Protein AF-A0AAP9A180-F1 (afdb_monomer_lite)

pLDDT: mean 76.12, std 15.97, range [44.28, 93.94]

Secondary structure (DSSP, 8-state):
------------HHHHHHPPP-SS-EEEEEETTEEEEE-TTS-EEEEPPPP--------------

Structure (mmCIF, N/CA/C/O backbone):
data_AF-A0AAP9A180-F1
#
_entry.id   AF-A0AAP9A180-F1
#
loop_
_atom_site.group_PDB
_atom_site.id
_atom_site.type_symbol
_atom_site.label_atom_id
_atom_site.label_alt_id
_atom_site.label_comp_id
_atom_site.label_asym_id
_atom_site.label_entity_id
_atom_site.label_seq_id
_atom_site.pdbx_PDB_ins_code
_atom_site.Cartn_x
_atom_site.Cartn_y
_atom_site.Cartn_z
_atom_site.occupancy
_atom_site.B_iso_or_equiv
_atom_site.auth_seq_id
_atom_site.auth_comp_id
_atom_site.auth_asym_id
_atom_site.auth_atom_id
_atom_site.pdbx_PDB_model_num
ATOM 1 N N . MET A 1 1 ? -8.508 -23.436 5.295 1.00 44.28 1 MET A N 1
ATOM 2 C CA . MET A 1 1 ? -7.655 -23.158 6.465 1.00 44.28 1 MET A CA 1
ATOM 3 C C . MET A 1 1 ? -6.287 -22.800 5.920 1.00 44.28 1 MET A C 1
ATOM 5 O O . MET A 1 1 ? -5.694 -23.625 5.248 1.00 44.28 1 MET A O 1
ATOM 9 N N . TYR A 1 2 ? -5.959 -21.513 6.048 1.00 52.12 2 TYR A N 1
ATOM 10 C CA . TYR A 1 2 ? -4.702 -20.807 5.782 1.00 52.12 2 TYR A CA 1
ATOM 11 C C . TYR A 1 2 ? -3.600 -21.603 5.083 1.00 52.12 2 TYR A C 1
ATOM 13 O O . TYR A 1 2 ? -3.054 -22.499 5.705 1.00 52.12 2 TYR A O 1
ATOM 21 N N . LEU A 1 3 ? -3.275 -21.230 3.837 1.00 56.28 3 LEU A N 1
ATOM 22 C CA . LEU A 1 3 ? -1.926 -21.237 3.243 1.00 56.28 3 LEU A CA 1
ATOM 23 C C . LEU A 1 3 ? -2.036 -20.945 1.733 1.00 56.28 3 LEU A C 1
ATOM 25 O O . LEU A 1 3 ? -1.968 -21.837 0.897 1.00 56.28 3 LEU A O 1
ATOM 29 N N . CYS A 1 4 ? -2.171 -19.672 1.365 1.00 48.47 4 CYS A N 1
ATOM 30 C CA . CYS A 1 4 ? -1.485 -19.181 0.174 1.00 48.47 4 CYS A CA 1
ATOM 31 C C . CYS A 1 4 ? -0.532 -18.097 0.666 1.00 48.47 4 CYS A C 1
ATOM 33 O O . CYS A 1 4 ? -0.907 -16.982 1.016 1.00 48.47 4 CYS A O 1
ATOM 35 N N . HIS A 1 5 ? 0.707 -18.540 0.840 1.00 46.59 5 HIS A N 1
ATOM 36 C CA . HIS A 1 5 ? 1.907 -17.728 0.885 1.00 46.59 5 HIS A CA 1
ATOM 37 C C . HIS A 1 5 ? 1.690 -16.482 0.025 1.00 46.59 5 HIS A C 1
ATOM 39 O O . HIS A 1 5 ? 1.490 -16.644 -1.172 1.00 46.59 5 HIS A O 1
ATOM 45 N N . VAL A 1 6 ? 1.636 -15.298 0.641 1.00 52.12 6 VAL A N 1
ATOM 46 C CA . VAL A 1 6 ? 1.528 -13.994 -0.029 1.00 52.12 6 VAL A CA 1
ATOM 47 C C . VAL A 1 6 ? 2.557 -13.947 -1.156 1.00 52.12 6 VAL A C 1
ATOM 49 O O . VAL A 1 6 ? 3.738 -13.728 -0.878 1.00 52.12 6 VAL A O 1
ATOM 52 N N . PRO A 1 7 ? 2.169 -14.178 -2.423 1.00 50.00 7 PRO A N 1
ATOM 53 C CA . PRO A 1 7 ? 3.040 -13.818 -3.511 1.00 50.00 7 PRO A CA 1
ATOM 54 C C . PRO A 1 7 ? 2.999 -12.291 -3.552 1.00 50.00 7 PRO A C 1
ATOM 56 O O . PRO A 1 7 ? 2.060 -11.661 -3.053 1.00 50.00 7 PRO A O 1
ATOM 59 N N . LEU A 1 8 ? 4.011 -11.684 -4.145 1.00 56.44 8 LEU A N 1
ATOM 60 C CA . LEU A 1 8 ? 4.047 -10.266 -4.492 1.00 56.44 8 LEU A CA 1
ATOM 61 C C . LEU A 1 8 ? 2.990 -9.973 -5.583 1.00 56.44 8 LEU A C 1
ATOM 63 O O . LEU A 1 8 ? 3.324 -9.537 -6.678 1.00 56.44 8 LEU A O 1
ATOM 67 N N . LEU A 1 9 ? 1.730 -10.339 -5.330 1.00 68.00 9 LEU A N 1
ATOM 68 C CA . LEU A 1 9 ? 0.618 -10.224 -6.252 1.00 68.00 9 LEU A CA 1
ATOM 69 C C . LEU A 1 9 ? 0.317 -8.743 -6.455 1.00 68.00 9 LEU A C 1
ATOM 71 O O . LEU A 1 9 ? 0.277 -8.003 -5.465 1.00 68.00 9 LEU A O 1
ATOM 75 N N . PRO A 1 10 ? 0.040 -8.336 -7.703 1.00 70.38 10 PRO A N 1
ATOM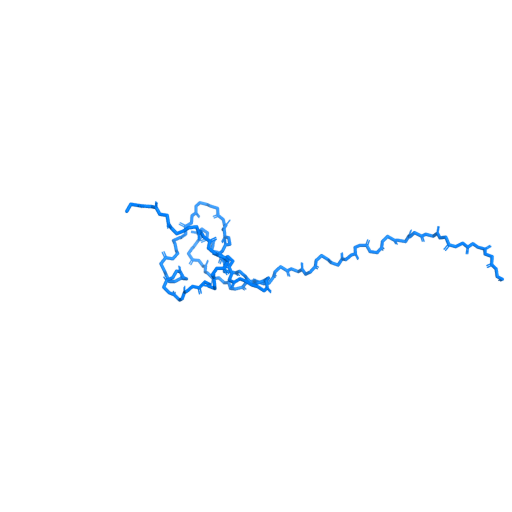 76 C CA . PRO A 1 10 ? -0.481 -7.010 -7.965 1.00 70.38 10 PRO A CA 1
ATOM 77 C C . PRO A 1 10 ? -1.729 -6.779 -7.112 1.00 70.38 10 PRO A C 1
ATOM 79 O O . PRO A 1 10 ? -2.572 -7.668 -6.914 1.00 70.38 10 PRO A O 1
ATOM 82 N N . LEU A 1 11 ? -1.819 -5.579 -6.561 1.00 80.69 11 LEU A N 1
ATOM 83 C CA . LEU A 1 11 ? -2.899 -5.146 -5.705 1.00 80.69 11 LEU A CA 1
ATOM 84 C C . LEU A 1 11 ? -4.193 -5.164 -6.518 1.00 80.69 11 LEU A C 1
ATOM 86 O O . LE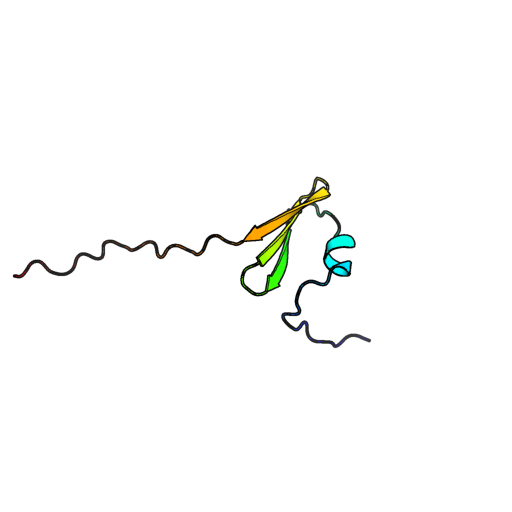U A 1 11 ? -4.432 -4.365 -7.419 1.00 80.69 11 LEU A O 1
ATOM 90 N N . SER A 1 12 ? -5.068 -6.109 -6.190 1.00 83.31 12 SER A N 1
ATOM 91 C CA . SER A 1 12 ? -6.348 -6.233 -6.880 1.00 83.31 12 SER A CA 1
ATOM 92 C C . SER A 1 12 ? -7.251 -5.030 -6.576 1.00 83.31 12 SER A C 1
ATOM 94 O O . SER A 1 12 ? -7.283 -4.545 -5.444 1.00 83.31 12 SER A O 1
ATOM 96 N N . ASP A 1 13 ? -8.072 -4.599 -7.541 1.00 82.94 13 ASP A N 1
ATOM 97 C CA . ASP A 1 13 ? -9.041 -3.498 -7.359 1.00 82.94 13 ASP A CA 1
ATOM 98 C C . ASP A 1 13 ? -9.931 -3.701 -6.112 1.00 82.94 13 ASP A C 1
ATOM 100 O O . ASP A 1 13 ? -10.149 -2.772 -5.329 1.00 82.94 13 ASP A O 1
ATOM 104 N N . ALA A 1 14 ? -10.352 -4.942 -5.850 1.00 86.06 14 ALA A N 1
ATOM 105 C CA . ALA A 1 14 ? -11.110 -5.294 -4.652 1.00 86.06 14 ALA A CA 1
ATOM 106 C C . ALA A 1 14 ? -10.344 -4.987 -3.350 1.00 86.06 14 ALA A C 1
ATOM 108 O O . ALA A 1 14 ? -10.929 -4.470 -2.395 1.00 86.06 14 ALA A O 1
ATOM 109 N N . ALA A 1 15 ? -9.034 -5.248 -3.306 1.00 84.50 15 ALA A N 1
ATOM 110 C CA . ALA A 1 15 ? -8.190 -4.927 -2.158 1.00 84.50 15 ALA A CA 1
ATOM 111 C C . ALA A 1 15 ? -8.077 -3.405 -1.962 1.00 84.50 15 ALA A C 1
ATOM 113 O O . ALA A 1 15 ? -8.235 -2.914 -0.844 1.00 84.50 15 ALA A O 1
ATOM 114 N N . CYS A 1 16 ? -7.922 -2.637 -3.046 1.00 86.06 16 CYS A N 1
ATOM 115 C CA . CYS A 1 16 ? -7.901 -1.169 -3.006 1.00 86.06 16 CYS A CA 1
ATOM 116 C C . CYS A 1 16 ? -9.202 -0.585 -2.433 1.00 86.06 16 CYS A C 1
ATOM 118 O O . CYS A 1 16 ? -9.184 0.314 -1.576 1.00 86.06 16 CYS A O 1
ATOM 120 N N . ARG A 1 17 ? -10.350 -1.104 -2.884 1.00 86.56 17 ARG A N 1
ATOM 121 C CA . ARG A 1 17 ? -11.678 -0.643 -2.450 1.00 86.56 17 ARG A CA 1
ATOM 122 C C . ARG A 1 17 ? -11.958 -0.999 -0.996 1.00 86.56 17 ARG A C 1
ATOM 124 O O . ARG A 1 17 ? -12.366 -0.127 -0.230 1.00 86.56 17 ARG A O 1
ATOM 131 N N . THR A 1 18 ? -11.670 -2.237 -0.601 1.00 89.75 18 THR A N 1
ATOM 132 C CA . THR A 1 18 ? -11.946 -2.748 0.753 1.00 89.75 18 THR A CA 1
ATOM 133 C C . THR A 1 18 ? -10.966 -2.248 1.813 1.00 89.75 18 THR A C 1
ATOM 135 O O . THR A 1 18 ? -11.263 -2.346 3.006 1.00 89.75 18 THR A O 1
ATOM 138 N N . ALA A 1 19 ? -9.829 -1.671 1.414 1.00 88.31 19 ALA A N 1
ATOM 139 C CA . ALA A 1 19 ? -8.840 -1.157 2.347 1.00 88.31 19 ALA A CA 1
ATOM 140 C C . ALA A 1 19 ? -9.432 -0.091 3.285 1.00 88.31 19 ALA A C 1
ATOM 142 O O . ALA A 1 19 ? -9.933 0.947 2.838 1.00 88.31 19 ALA A O 1
ATOM 143 N N . LYS A 1 20 ? -9.370 -0.349 4.595 1.00 88.88 20 LYS A N 1
ATOM 144 C CA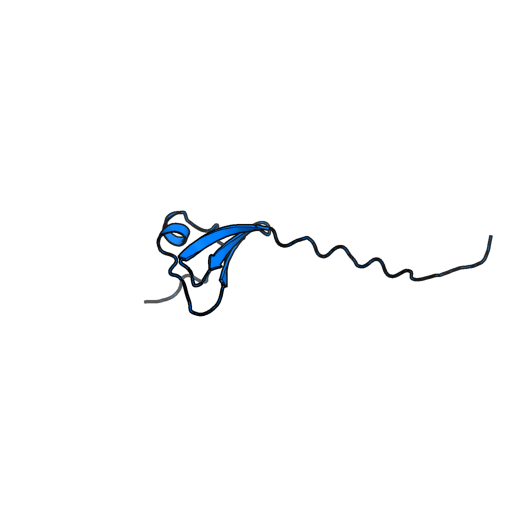 . LYS A 1 20 ? -9.933 0.531 5.625 1.00 88.88 20 LYS A CA 1
ATOM 145 C C . LYS A 1 20 ? -8.876 1.484 6.179 1.00 88.88 20 LYS A C 1
ATOM 147 O O . LYS A 1 20 ? -7.727 1.067 6.343 1.00 88.88 20 LYS A O 1
ATOM 152 N N . PRO A 1 21 ? -9.238 2.730 6.510 1.00 91.44 21 PRO A N 1
ATOM 153 C CA . PRO A 1 21 ? -8.363 3.621 7.260 1.00 91.44 21 PRO A CA 1
ATOM 154 C C . PRO A 1 21 ? -7.946 2.981 8.582 1.00 91.44 21 PRO A C 1
ATOM 156 O O . PRO A 1 21 ? -8.725 2.262 9.209 1.00 91.44 21 PRO A O 1
ATOM 159 N N . LYS A 1 22 ? -6.704 3.228 8.983 1.00 91.56 22 LYS A N 1
ATOM 160 C CA . LYS A 1 22 ? -6.158 2.829 10.283 1.00 91.56 22 LYS A CA 1
ATOM 161 C C . LYS A 1 22 ? -5.720 4.082 11.030 1.00 91.56 22 LYS A C 1
ATOM 163 O O . LYS A 1 22 ? -5.588 5.136 10.418 1.00 91.56 22 LYS A O 1
ATOM 168 N N . ASP A 1 23 ? -5.437 3.937 12.321 1.00 92.06 23 ASP A N 1
ATOM 169 C CA . ASP A 1 23 ? -4.907 5.014 13.170 1.00 92.06 23 ASP A CA 1
ATOM 170 C C . ASP A 1 23 ? -3.651 5.678 12.574 1.00 92.06 23 ASP A C 1
ATOM 172 O O . ASP A 1 23 ? -3.453 6.886 12.677 1.00 92.06 23 ASP A O 1
ATOM 176 N N . ARG A 1 24 ? -2.836 4.897 11.851 1.00 90.75 24 ARG A N 1
ATOM 177 C CA . ARG A 1 24 ? -1.628 5.375 11.175 1.00 90.75 24 ARG A CA 1
ATOM 178 C C . ARG A 1 24 ? -1.700 5.167 9.663 1.00 90.75 24 ARG A C 1
ATOM 180 O O . ARG A 1 24 ? -2.259 4.158 9.218 1.00 90.75 24 ARG A O 1
ATOM 187 N N . PRO A 1 25 ? -1.101 6.075 8.868 1.00 91.62 25 PRO A N 1
ATOM 188 C CA . PRO A 1 25 ? -0.972 5.880 7.433 1.00 91.62 25 PRO A CA 1
ATOM 189 C C . PRO A 1 25 ? -0.227 4.583 7.117 1.00 91.62 25 PRO A C 1
ATOM 191 O O . PRO A 1 25 ? 0.799 4.293 7.733 1.00 91.62 25 PRO A O 1
ATOM 194 N N . TYR A 1 26 ? -0.716 3.827 6.139 1.00 92.44 26 TYR A N 1
ATOM 195 C CA . TYR A 1 26 ? -0.055 2.605 5.680 1.00 92.44 26 TYR A CA 1
ATOM 196 C C . TYR A 1 26 ? -0.137 2.466 4.160 1.00 92.44 26 TYR A C 1
ATOM 198 O O . TYR A 1 26 ? -1.037 3.016 3.522 1.00 92.44 26 TYR A O 1
ATOM 206 N N . GLY A 1 27 ? 0.838 1.760 3.590 1.00 89.81 27 GLY A N 1
ATOM 207 C CA . GLY A 1 27 ? 0.934 1.492 2.159 1.00 89.81 27 GLY A CA 1
ATOM 208 C C . GLY A 1 27 ? 0.529 0.061 1.823 1.00 89.81 27 GLY A C 1
ATOM 209 O O . GLY A 1 27 ? 0.918 -0.867 2.531 1.00 89.81 27 GLY A O 1
ATOM 210 N N . LEU A 1 28 ? -0.224 -0.113 0.739 1.00 89.44 28 LEU A N 1
ATOM 211 C CA . LEU A 1 28 ? -0.432 -1.406 0.087 1.00 89.44 28 LEU A CA 1
ATOM 212 C C . LEU A 1 28 ? 0.403 -1.443 -1.191 1.00 89.44 28 LEU A C 1
ATOM 214 O O . LEU A 1 28 ? 0.152 -0.652 -2.095 1.00 89.44 28 LEU A O 1
ATOM 218 N N . PHE A 1 29 ? 1.411 -2.310 -1.244 1.00 87.62 29 PHE A N 1
ATOM 219 C CA . PHE A 1 29 ? 2.291 -2.432 -2.405 1.00 87.62 29 PHE A CA 1
ATOM 220 C C . PHE A 1 29 ? 1.595 -3.174 -3.546 1.00 87.62 29 PHE A C 1
ATOM 222 O O . PHE A 1 29 ? 0.936 -4.183 -3.311 1.00 87.62 29 PHE A O 1
ATOM 229 N N . ASP A 1 30 ? 1.766 -2.654 -4.757 1.00 83.19 30 ASP A N 1
ATOM 230 C CA . ASP A 1 30 ? 1.206 -3.188 -6.005 1.00 83.19 30 ASP A CA 1
ATOM 231 C C . ASP A 1 30 ? 2.273 -3.873 -6.882 1.00 83.19 30 ASP A C 1
ATOM 233 O O . ASP A 1 30 ? 1.954 -4.499 -7.883 1.00 83.19 30 ASP A O 1
ATOM 237 N N . GLY A 1 31 ? 3.546 -3.800 -6.479 1.00 80.00 31 GLY A N 1
ATOM 238 C CA . GLY A 1 31 ? 4.688 -4.187 -7.315 1.00 80.00 31 GLY A CA 1
ATOM 239 C C . GLY A 1 31 ? 5.332 -2.971 -7.984 1.00 80.00 31 GLY A C 1
ATOM 240 O O . GLY A 1 31 ? 4.861 -1.851 -7.809 1.00 80.00 31 GLY A O 1
ATOM 241 N N . ASP A 1 32 ? 6.474 -3.165 -8.651 1.00 77.69 32 ASP A N 1
ATOM 242 C CA . ASP A 1 32 ? 7.204 -2.132 -9.419 1.00 77.69 32 ASP A CA 1
ATOM 243 C C . ASP A 1 32 ? 7.485 -0.804 -8.687 1.00 77.69 32 ASP A C 1
ATOM 245 O O . ASP A 1 32 ? 7.667 0.255 -9.288 1.00 77.69 32 ASP A O 1
ATOM 249 N N . GLY A 1 33 ? 7.536 -0.837 -7.353 1.00 81.25 33 GLY A N 1
ATOM 250 C CA . GLY A 1 33 ? 7.682 0.375 -6.554 1.00 81.25 33 GLY A CA 1
ATOM 251 C C . GLY A 1 33 ? 6.447 1.281 -6.594 1.00 81.25 33 GLY A C 1
ATOM 252 O O . GLY A 1 33 ? 6.569 2.474 -6.361 1.00 81.25 33 GLY A O 1
ATOM 253 N N . LEU A 1 34 ? 5.251 0.762 -6.856 1.00 87.12 34 LEU A N 1
ATOM 254 C CA . LEU A 1 34 ? 3.992 1.475 -6.674 1.00 87.12 34 LEU A CA 1
ATOM 255 C C . LEU A 1 34 ? 3.301 0.989 -5.397 1.00 87.12 34 LEU A C 1
ATOM 257 O O . LEU A 1 34 ? 3.278 -0.204 -5.085 1.00 87.12 34 LEU A O 1
ATOM 261 N N . PHE A 1 35 ? 2.730 1.917 -4.631 1.00 90.31 35 PHE A N 1
ATOM 262 C CA . PHE A 1 35 ? 1.893 1.565 -3.491 1.00 90.31 35 PHE A CA 1
ATOM 263 C C . PHE A 1 35 ? 0.724 2.531 -3.307 1.00 90.31 35 PHE A C 1
ATOM 265 O O . PHE A 1 35 ? 0.816 3.733 -3.573 1.00 90.31 35 PHE A O 1
ATOM 272 N N . LEU A 1 36 ? -0.389 2.009 -2.800 1.00 91.62 36 LEU A N 1
ATOM 273 C CA . LEU A 1 36 ? -1.548 2.794 -2.404 1.00 91.62 36 LEU A CA 1
ATOM 274 C C . LEU A 1 36 ? -1.380 3.246 -0.950 1.00 91.62 36 LEU A C 1
ATOM 276 O O . LEU A 1 36 ? -1.399 2.423 -0.036 1.00 91.62 36 LEU A O 1
ATOM 280 N N . LEU A 1 37 ? -1.234 4.552 -0.721 1.00 92.94 37 LEU A N 1
ATOM 281 C CA . LEU A 1 37 ? -1.199 5.134 0.619 1.00 92.94 37 LEU A CA 1
ATOM 282 C C . LEU A 1 37 ? -2.622 5.367 1.127 1.00 92.94 37 LEU A C 1
ATOM 284 O O . LEU A 1 37 ? -3.395 6.104 0.509 1.00 92.94 37 LEU A O 1
ATOM 288 N N . ILE A 1 38 ? -2.934 4.803 2.289 1.00 93.75 38 ILE A N 1
ATOM 289 C CA . ILE A 1 38 ? -4.223 4.961 2.961 1.00 93.75 38 ILE A CA 1
ATOM 290 C C . ILE A 1 38 ? -4.006 5.808 4.206 1.00 93.75 38 ILE A C 1
ATOM 292 O O . ILE A 1 38 ? -3.236 5.442 5.094 1.00 93.75 38 ILE A O 1
ATOM 296 N N . GLN A 1 39 ? -4.667 6.960 4.253 1.00 93.94 39 GLN A N 1
ATOM 297 C CA . GLN A 1 39 ? -4.593 7.891 5.370 1.00 93.94 39 GLN A CA 1
ATOM 298 C C . GLN A 1 39 ? -5.674 7.589 6.420 1.00 93.94 39 GLN A C 1
ATOM 300 O O . GLN A 1 39 ? -6.758 7.116 6.066 1.00 93.94 39 GLN A O 1
ATOM 305 N N . PRO A 1 40 ? -5.433 7.936 7.697 1.00 92.81 40 PRO A N 1
ATOM 306 C CA . PRO A 1 40 ? -6.431 7.806 8.763 1.00 92.81 40 PRO A CA 1
ATOM 307 C C . PRO A 1 40 ? -7.733 8.570 8.485 1.00 92.81 40 PRO A C 1
ATOM 309 O O . PRO A 1 40 ? -8.806 8.140 8.886 1.00 92.81 40 PRO A O 1
ATOM 312 N N . ASN A 1 41 ? -7.656 9.670 7.730 1.00 91.44 41 ASN A N 1
ATOM 313 C CA . ASN A 1 41 ? -8.802 10.497 7.335 1.00 91.44 41 ASN A CA 1
ATOM 314 C C . ASN A 1 41 ? -9.664 9.896 6.202 1.00 91.44 41 ASN A C 1
ATOM 316 O O . ASN A 1 41 ? -10.538 10.582 5.680 1.00 91.44 41 ASN A O 1
ATOM 320 N N . GLY A 1 42 ? -9.395 8.663 5.758 1.00 88.38 42 GLY A N 1
ATOM 321 C CA . GLY A 1 42 ? -10.146 8.034 4.667 1.00 88.38 42 GLY A CA 1
ATOM 322 C C . GLY A 1 42 ? -9.589 8.274 3.268 1.00 88.38 42 GLY A C 1
ATOM 323 O O . GLY A 1 42 ? -9.976 7.570 2.334 1.00 88.38 42 GLY A O 1
ATOM 324 N N . ARG A 1 43 ? -8.661 9.220 3.097 1.00 90.56 43 ARG A N 1
ATOM 325 C CA . ARG A 1 43 ? -8.075 9.512 1.787 1.00 90.56 43 ARG A CA 1
ATOM 326 C C . ARG A 1 43 ? -7.160 8.374 1.352 1.00 90.56 43 ARG A C 1
ATOM 328 O O . ARG A 1 43 ? -6.330 7.887 2.120 1.00 90.56 43 ARG A O 1
ATOM 335 N N . LYS A 1 44 ? -7.292 7.991 0.087 1.00 91.75 44 LYS A N 1
ATOM 336 C CA . LYS A 1 44 ? -6.455 6.992 -0.577 1.00 91.75 44 LYS A CA 1
ATOM 337 C C . LYS A 1 44 ? -5.752 7.657 -1.752 1.00 91.75 44 LYS A C 1
ATOM 339 O O . LYS A 1 44 ? -6.367 8.463 -2.448 1.00 91.75 44 LYS A O 1
ATOM 344 N N . GLY A 1 45 ? -4.480 7.349 -1.965 1.00 90.81 45 GLY A N 1
ATOM 345 C CA . GLY A 1 45 ? -3.730 7.914 -3.082 1.00 90.81 45 GLY A CA 1
ATOM 346 C C . GLY A 1 45 ? -2.532 7.066 -3.469 1.00 90.81 45 GLY A C 1
ATOM 347 O O . GLY A 1 45 ? -1.797 6.589 -2.606 1.00 90.81 45 GLY A O 1
ATOM 348 N N . TRP A 1 46 ? -2.335 6.901 -4.772 1.00 91.12 46 TRP A N 1
ATOM 349 C CA . TRP A 1 46 ? -1.187 6.199 -5.330 1.00 91.12 46 TRP A CA 1
ATOM 350 C C . TRP A 1 46 ? 0.094 7.006 -5.126 1.00 91.12 46 TRP A C 1
ATOM 352 O O . TRP A 1 46 ? 0.124 8.220 -5.356 1.00 91.12 46 TRP A O 1
ATOM 362 N N . ARG A 1 47 ? 1.152 6.338 -4.664 1.00 90.19 47 ARG A N 1
ATOM 363 C CA . ARG A 1 47 ? 2.479 6.923 -4.482 1.00 90.19 47 ARG A CA 1
ATOM 364 C C . ARG A 1 47 ? 3.550 5.999 -5.032 1.00 90.19 47 ARG A C 1
ATOM 366 O O . ARG A 1 47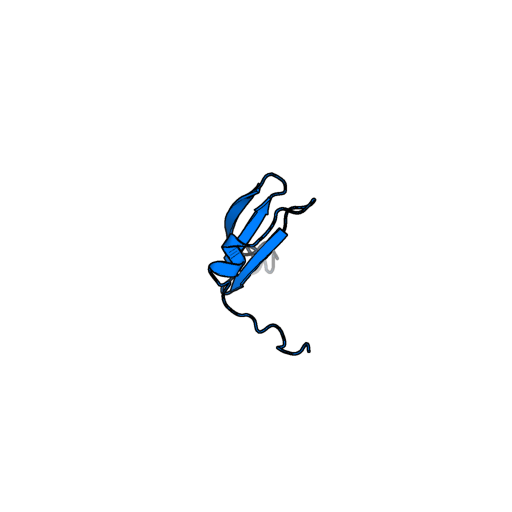 ? 3.516 4.792 -4.833 1.00 90.19 47 ARG A O 1
ATOM 373 N N . VAL A 1 48 ? 4.536 6.623 -5.655 1.00 86.81 48 VAL A N 1
ATOM 374 C CA . VAL A 1 48 ? 5.821 6.006 -5.966 1.00 86.81 48 VAL A CA 1
ATOM 375 C C . VAL A 1 48 ? 6.818 6.449 -4.887 1.00 86.81 48 VAL A C 1
ATOM 377 O O . VAL A 1 48 ? 6.880 7.651 -4.584 1.00 86.81 48 VAL A O 1
ATOM 380 N N . PRO A 1 49 ? 7.571 5.539 -4.242 1.00 79.19 49 PRO A N 1
ATOM 381 C CA . PRO A 1 49 ? 8.726 5.913 -3.457 1.00 79.19 49 PRO A CA 1
ATOM 382 C C . PRO A 1 49 ? 9.641 6.709 -4.371 1.00 79.19 49 PRO A C 1
ATOM 384 O O . PRO A 1 49 ? 9.876 6.339 -5.522 1.00 79.19 49 PRO A O 1
ATOM 387 N N . LYS A 1 50 ? 10.172 7.818 -3.863 1.00 77.12 50 LYS A N 1
ATOM 388 C CA . LYS A 1 50 ? 11.260 8.462 -4.584 1.00 77.12 50 LYS A CA 1
ATOM 389 C C . LYS A 1 50 ? 12.395 7.441 -4.633 1.00 77.12 50 LYS A C 1
ATOM 391 O O . LYS A 1 50 ? 12.725 6.918 -3.563 1.00 77.12 50 LYS A O 1
ATOM 396 N N . PRO A 1 51 ? 12.973 7.142 -5.812 1.00 67.81 51 PRO A N 1
ATOM 397 C CA . PRO A 1 51 ? 14.188 6.351 -5.840 1.00 67.81 51 PRO A CA 1
ATOM 398 C C . PRO A 1 51 ? 15.147 7.042 -4.883 1.00 67.81 51 PRO A C 1
ATOM 400 O O . PRO A 1 51 ? 15.259 8.276 -4.909 1.00 67.81 51 PRO A O 1
ATOM 403 N N . ALA A 1 52 ? 15.752 6.273 -3.979 1.00 67.12 52 ALA A N 1
ATOM 404 C CA . ALA A 1 52 ? 16.835 6.785 -3.171 1.00 67.12 52 ALA A CA 1
ATOM 405 C C . ALA A 1 52 ? 17.863 7.274 -4.185 1.00 67.12 52 ALA A C 1
ATOM 407 O O . ALA A 1 52 ? 18.562 6.469 -4.797 1.00 67.12 52 ALA A O 1
ATOM 408 N N . ARG A 1 53 ? 17.890 8.588 -4.459 1.00 63.56 53 ARG A N 1
ATOM 409 C CA . ARG A 1 53 ? 19.029 9.166 -5.150 1.00 63.56 53 ARG A CA 1
ATOM 410 C C . ARG A 1 53 ? 20.177 8.709 -4.289 1.00 63.56 53 ARG A C 1
ATOM 412 O O . ARG A 1 53 ? 20.204 9.061 -3.107 1.00 63.56 53 ARG A O 1
ATOM 419 N N . LEU A 1 54 ? 21.047 7.882 -4.861 1.00 61.69 54 LEU A N 1
ATOM 420 C CA . LEU A 1 54 ? 22.365 7.653 -4.316 1.00 61.69 54 LEU A CA 1
ATOM 421 C C . LEU A 1 54 ? 22.822 9.047 -3.911 1.00 61.69 54 LEU A C 1
ATOM 423 O O . LEU A 1 54 ? 22.905 9.945 -4.757 1.00 61.69 54 LEU A O 1
ATOM 427 N N . ARG A 1 55 ? 22.929 9.290 -2.602 1.00 58.78 55 ARG A N 1
ATOM 428 C CA . ARG A 1 55 ? 23.569 10.496 -2.110 1.00 58.78 55 ARG A CA 1
ATOM 429 C C . ARG A 1 55 ? 24.995 10.244 -2.545 1.00 58.78 55 ARG A C 1
ATOM 431 O O . ARG A 1 55 ? 25.709 9.544 -1.843 1.00 58.78 55 ARG A O 1
ATOM 438 N N . GLY A 1 56 ? 25.307 10.654 -3.776 1.00 58.38 56 GLY A N 1
ATOM 439 C CA . GLY A 1 56 ? 26.630 10.604 -4.352 1.00 58.38 56 GLY A CA 1
ATOM 440 C C . GLY A 1 56 ? 27.474 11.421 -3.407 1.00 58.38 56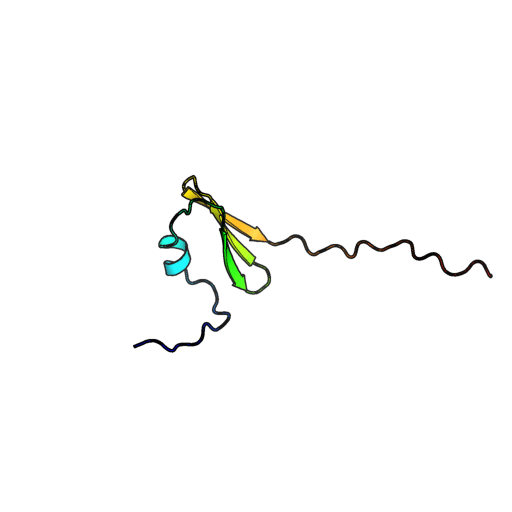 GLY A C 1
ATOM 441 O O . GLY A 1 56 ? 27.474 12.653 -3.461 1.00 58.38 56 GLY A O 1
ATOM 442 N N . GLY A 1 57 ? 28.048 10.714 -2.438 1.00 55.88 57 GLY A N 1
ATOM 443 C CA . GLY A 1 57 ? 29.117 11.202 -1.614 1.00 55.88 57 GLY A CA 1
ATOM 444 C C . GLY A 1 57 ? 30.161 11.694 -2.588 1.00 55.88 57 GLY A C 1
ATOM 445 O O . GLY A 1 57 ? 30.521 11.013 -3.546 1.00 55.88 57 GLY A O 1
ATOM 446 N N . ARG A 1 58 ? 30.556 12.944 -2.389 1.00 62.03 58 ARG A N 1
ATOM 447 C CA . ARG A 1 58 ? 31.824 13.444 -2.881 1.00 62.03 58 ARG A CA 1
ATOM 448 C C . ARG A 1 58 ? 32.900 12.605 -2.203 1.00 62.03 58 ARG A C 1
ATOM 450 O O . ARG A 1 58 ? 33.395 13.007 -1.157 1.00 62.03 5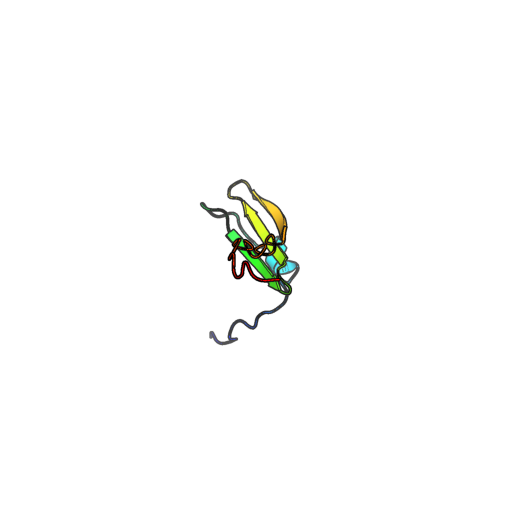8 ARG A O 1
ATOM 457 N N . ASP A 1 59 ? 33.224 11.459 -2.776 1.00 60.69 59 ASP A N 1
ATOM 458 C CA . ASP A 1 59 ? 34.414 10.720 -2.391 1.00 60.69 59 ASP A CA 1
ATOM 459 C C . ASP A 1 59 ? 35.517 11.238 -3.308 1.00 60.69 59 ASP A C 1
ATOM 461 O O . ASP A 1 59 ? 35.695 10.806 -4.445 1.00 60.69 59 ASP A O 1
ATOM 465 N N . GLY A 1 60 ? 36.164 12.303 -2.833 1.00 59.00 60 GLY A N 1
ATOM 466 C CA . GLY A 1 60 ? 37.373 12.829 -3.437 1.00 59.00 60 GLY A CA 1
ATOM 467 C C . GLY A 1 60 ? 38.480 11.782 -3.369 1.00 59.00 60 GLY A C 1
ATOM 468 O O . GLY A 1 60 ? 38.988 11.499 -2.291 1.00 59.00 60 GLY A O 1
ATOM 469 N N . ILE A 1 61 ? 38.840 11.249 -4.530 1.00 62.72 61 ILE A N 1
ATOM 470 C CA . ILE A 1 61 ? 40.091 10.562 -4.876 1.00 62.72 61 ILE A CA 1
ATOM 471 C C . ILE A 1 61 ? 40.297 10.917 -6.366 1.00 62.72 61 ILE A C 1
ATOM 473 O O . ILE A 1 61 ? 39.384 10.715 -7.155 1.00 62.72 61 ILE A O 1
ATOM 477 N N . ASN A 1 62 ? 41.340 11.572 -6.872 1.00 53.72 62 ASN A N 1
ATOM 478 C CA . ASN A 1 62 ? 42.756 11.685 -6.538 1.00 53.72 62 ASN A CA 1
ATOM 479 C C . ASN A 1 62 ? 43.300 12.993 -7.182 1.00 53.72 62 ASN A C 1
ATOM 481 O O . ASN A 1 62 ? 42.839 13.329 -8.277 1.00 53.72 62 ASN A O 1
ATOM 485 N N . PRO A 1 63 ? 44.248 13.727 -6.572 1.00 60.75 63 PRO A N 1
ATOM 486 C CA . PRO A 1 63 ? 44.839 14.924 -7.162 1.00 60.75 63 PRO A CA 1
ATOM 487 C C . PRO A 1 63 ? 46.105 14.588 -7.962 1.00 60.75 63 PRO A C 1
ATOM 489 O O . PRO A 1 63 ? 47.172 14.982 -7.543 1.00 60.75 63 PRO A O 1
ATOM 492 N N . GLU A 1 64 ? 46.048 13.867 -9.082 1.00 48.06 64 GLU A N 1
ATOM 493 C CA . GLU A 1 64 ? 47.245 13.724 -9.936 1.00 48.06 64 GLU A CA 1
ATOM 494 C C . GLU A 1 64 ? 46.842 13.598 -11.410 1.00 48.06 64 GLU A C 1
ATOM 496 O O . GLU A 1 64 ? 46.106 12.681 -11.790 1.00 48.06 64 GLU A O 1
ATOM 501 N N . GLY A 1 65 ? 47.339 14.544 -12.205 1.00 47.06 65 GLY A N 1
ATOM 502 C CA . GLY A 1 65 ? 47.201 14.686 -13.650 1.00 47.06 65 GLY A CA 1
ATOM 503 C C . GLY A 1 65 ? 47.840 15.994 -14.083 1.00 47.06 65 GLY A C 1
ATOM 504 O O . GLY A 1 65 ? 47.144 17.025 -13.969 1.00 47.06 65 GLY A O 1
#

Foldseek 3Di:
DDDDDDDLAAQDPVNQVPDDADPAWDWDDRDPQWTWIAHNVRDIDIDGPDPPPPPPPPPDDDPDD

Radius of gyration: 19.38 Å; chains: 1; bounding box: 59×38×27 Å

Sequence (65 aa):
MYLCHVPLLPLSDAACRTAKPKDRPYGLFDGDGLFLLIQPNGRKGWRVPKPARLRGGRDGINPEG